Protein AF-A0A416DQN7-F1 (afdb_monomer_lite)

Structure (mmCIF, N/CA/C/O backbone):
data_AF-A0A416DQN7-F1
#
_entry.id   AF-A0A416DQN7-F1
#
loop_
_atom_site.group_PDB
_atom_site.id
_atom_site.type_symbol
_atom_site.label_atom_id
_atom_site.label_alt_id
_atom_site.label_comp_id
_atom_site.label_asym_id
_atom_site.label_entity_id
_atom_site.label_seq_id
_atom_site.pdbx_PDB_ins_code
_atom_site.Cartn_x
_atom_site.Cartn_y
_atom_site.Cartn_z
_atom_site.occupancy
_atom_site.B_iso_or_equiv
_atom_site.auth_seq_id
_atom_site.auth_comp_id
_atom_site.auth_asym_id
_atom_site.auth_atom_id
_atom_site.pdbx_PDB_model_num
ATOM 1 N N . MET A 1 1 ? -9.599 18.379 1.939 1.00 85.62 1 MET A N 1
ATOM 2 C CA . MET A 1 1 ? -10.489 17.326 2.489 1.00 85.62 1 MET A CA 1
ATOM 3 C C . MET A 1 1 ? -9.621 16.291 3.179 1.00 85.62 1 MET A C 1
ATOM 5 O O . MET A 1 1 ? -8.668 15.806 2.578 1.00 85.62 1 MET A O 1
ATOM 9 N N . THR A 1 2 ? -9.918 15.980 4.431 1.00 92.12 2 THR A N 1
ATOM 10 C CA . THR A 1 2 ? -9.207 14.989 5.249 1.00 92.12 2 THR A CA 1
ATOM 11 C C . THR A 1 2 ? -9.609 13.559 4.881 1.00 92.12 2 THR A C 1
ATOM 13 O O . THR A 1 2 ? -10.646 13.323 4.251 1.00 92.12 2 THR A O 1
ATOM 16 N N . ASN A 1 3 ? -8.815 12.567 5.295 1.00 91.56 3 ASN A N 1
ATOM 17 C CA . ASN A 1 3 ? -9.220 11.163 5.165 1.00 91.56 3 ASN A CA 1
ATOM 18 C C . ASN A 1 3 ? -10.517 10.880 5.943 1.00 91.56 3 ASN A C 1
ATOM 20 O O . ASN A 1 3 ? -11.369 10.132 5.465 1.00 91.56 3 ASN A O 1
ATOM 24 N N . ARG A 1 4 ? -10.712 11.514 7.106 1.00 93.81 4 ARG A N 1
ATOM 25 C CA . ARG A 1 4 ? -11.953 11.400 7.885 1.00 93.81 4 ARG A CA 1
ATOM 26 C C . ARG A 1 4 ? -13.186 11.759 7.062 1.00 93.81 4 ARG A C 1
ATOM 28 O O . ARG A 1 4 ? -14.142 10.992 7.051 1.00 93.81 4 ARG A O 1
ATOM 35 N N . GLU A 1 5 ? -13.156 12.898 6.380 1.00 92.81 5 GLU A N 1
ATOM 36 C CA . GLU A 1 5 ? -14.275 13.373 5.559 1.00 92.81 5 GLU A CA 1
ATOM 37 C C . GLU A 1 5 ? -14.527 12.441 4.372 1.00 92.81 5 GLU A C 1
ATOM 39 O O . GLU A 1 5 ? -15.656 12.010 4.152 1.00 92.81 5 GLU A O 1
ATOM 44 N N . LYS A 1 6 ? -13.468 12.056 3.651 1.00 89.88 6 LYS A N 1
ATOM 45 C CA . LYS A 1 6 ? -13.587 11.209 2.456 1.00 89.88 6 LYS A CA 1
ATOM 46 C C . LYS A 1 6 ? -14.128 9.812 2.749 1.00 89.88 6 LYS A C 1
ATOM 48 O O . LYS A 1 6 ? -14.856 9.247 1.935 1.00 89.88 6 LYS A O 1
ATOM 53 N N . PHE A 1 7 ? -13.706 9.216 3.859 1.00 91.62 7 PHE A N 1
ATOM 54 C CA . PHE A 1 7 ? -13.975 7.811 4.159 1.00 91.62 7 PHE A CA 1
ATOM 55 C C . PHE A 1 7 ? -15.057 7.599 5.221 1.00 91.62 7 PHE A C 1
ATOM 57 O O . PHE A 1 7 ? -15.304 6.450 5.590 1.00 91.62 7 PHE A O 1
ATOM 64 N N . LYS A 1 8 ? -15.715 8.671 5.684 1.00 93.94 8 LYS A N 1
ATOM 65 C CA . LYS A 1 8 ? -16.717 8.656 6.760 1.00 93.94 8 LYS A CA 1
ATOM 66 C C . LYS A 1 8 ? -17.711 7.499 6.638 1.00 93.94 8 LYS A C 1
ATOM 68 O O . LYS A 1 8 ? -17.771 6.661 7.533 1.00 93.94 8 LYS A O 1
ATOM 73 N N . GLU A 1 9 ? -18.423 7.415 5.516 1.00 94.69 9 GLU A N 1
ATOM 74 C CA . GLU A 1 9 ? -19.469 6.403 5.312 1.00 94.69 9 GLU A CA 1
ATOM 75 C C . GLU A 1 9 ? -18.912 4.973 5.328 1.00 94.69 9 GLU A C 1
ATOM 77 O O . GLU A 1 9 ? -19.493 4.088 5.945 1.00 94.69 9 GLU A O 1
ATOM 82 N N . LYS A 1 10 ? -17.730 4.741 4.740 1.00 92.81 10 LYS A N 1
ATOM 83 C CA . LYS A 1 10 ? -17.088 3.412 4.746 1.00 92.81 10 LYS A CA 1
ATOM 84 C C . LYS A 1 10 ? -16.637 2.991 6.144 1.00 92.81 10 LYS A C 1
ATOM 86 O O . LYS A 1 10 ? -16.694 1.814 6.477 1.00 92.81 10 LYS A O 1
ATOM 91 N N . ILE A 1 11 ? -16.165 3.939 6.954 1.00 94.69 11 ILE A N 1
ATOM 92 C CA . ILE A 1 11 ? -15.762 3.670 8.341 1.00 94.69 11 ILE A CA 1
ATOM 93 C C . ILE A 1 11 ? -16.988 3.310 9.184 1.00 94.69 11 ILE A C 1
ATOM 95 O O . ILE A 1 11 ? -16.925 2.358 9.959 1.00 94.69 11 ILE A O 1
ATOM 99 N N . ILE A 1 12 ? -18.094 4.042 9.011 1.00 94.69 12 ILE A N 1
ATOM 100 C CA . ILE A 1 12 ? -19.368 3.747 9.677 1.00 94.69 12 ILE A CA 1
ATOM 101 C C . ILE A 1 12 ? -19.871 2.361 9.261 1.00 94.69 12 ILE A C 1
ATOM 103 O O . ILE A 1 12 ? -20.196 1.554 10.125 1.00 94.69 12 ILE A O 1
ATOM 107 N N . ASP A 1 13 ? -19.861 2.053 7.964 1.00 94.44 13 ASP A N 1
ATOM 108 C CA . ASP A 1 13 ? -20.297 0.758 7.432 1.00 94.44 13 ASP A CA 1
ATOM 109 C C . ASP A 1 13 ? -19.505 -0.417 8.029 1.00 94.44 13 ASP A C 1
ATOM 111 O O . ASP A 1 13 ? -20.096 -1.390 8.498 1.00 94.44 13 ASP A O 1
ATOM 115 N N . VAL A 1 14 ? -18.173 -0.307 8.106 1.00 94.25 14 VAL A N 1
ATOM 116 C CA . VAL A 1 14 ? -17.326 -1.329 8.748 1.00 94.25 14 VAL A CA 1
ATOM 117 C C . VAL A 1 14 ? -17.674 -1.498 10.226 1.00 94.25 14 VAL A C 1
ATOM 119 O O . VAL A 1 14 ? -17.806 -2.635 10.689 1.00 94.25 14 VAL A O 1
ATOM 122 N N . ALA A 1 15 ? -17.845 -0.392 10.957 1.00 92.81 15 ALA A N 1
ATOM 123 C CA . ALA A 1 15 ? -18.182 -0.424 12.377 1.00 92.81 15 ALA A CA 1
ATOM 124 C C . ALA A 1 15 ? -19.546 -1.091 12.621 1.00 92.81 15 ALA A C 1
ATOM 126 O O . ALA A 1 15 ? -19.662 -1.920 13.520 1.00 92.81 15 ALA A O 1
ATOM 127 N N . LEU A 1 16 ? -20.551 -0.783 11.793 1.00 93.69 16 LEU A N 1
ATOM 128 C CA . LEU A 1 16 ? -21.894 -1.357 11.894 1.00 93.69 16 LEU A CA 1
ATOM 129 C C . LEU A 1 16 ? -21.939 -2.838 11.493 1.00 93.69 16 LEU A C 1
ATOM 131 O O . LEU A 1 16 ? -22.606 -3.622 12.161 1.00 93.69 16 LEU A O 1
ATOM 135 N N . LYS A 1 17 ? -21.231 -3.237 10.427 1.00 92.38 17 LYS A N 1
ATOM 136 C CA . LYS A 1 17 ? -21.264 -4.619 9.911 1.00 92.38 17 LYS A CA 1
ATOM 137 C C . LYS A 1 17 ? -20.447 -5.597 10.746 1.00 92.38 17 LYS A C 1
ATOM 139 O O . LYS A 1 17 ? -20.896 -6.705 11.009 1.00 92.38 17 LYS A O 1
ATOM 144 N N . SER A 1 18 ? -19.229 -5.209 11.122 1.00 88.12 18 SER A N 1
ATOM 145 C CA . SER A 1 18 ? -18.264 -6.125 11.750 1.00 88.12 18 SER A CA 1
ATOM 146 C C . SER A 1 18 ? -18.138 -5.957 13.267 1.00 88.12 18 SER A C 1
ATOM 148 O O . SER A 1 18 ? -17.560 -6.823 13.938 1.00 88.12 18 SER A O 1
ATOM 150 N N . GLY A 1 19 ? -18.648 -4.843 13.812 1.00 86.50 19 GLY A N 1
ATOM 151 C CA . GLY A 1 19 ? -18.428 -4.447 15.205 1.00 86.50 19 GLY A CA 1
ATOM 152 C C . GLY A 1 19 ? -16.946 -4.269 15.543 1.00 86.50 19 GLY A C 1
ATOM 153 O O . GLY A 1 19 ? -16.557 -4.425 16.697 1.00 86.50 19 GLY A O 1
ATOM 154 N N . ASP A 1 20 ? -16.104 -4.032 14.536 1.00 87.94 20 ASP A N 1
ATOM 155 C CA . ASP A 1 20 ? -14.652 -3.990 14.659 1.00 87.94 20 ASP A CA 1
ATOM 156 C C . ASP A 1 20 ? -14.088 -2.673 14.114 1.00 87.94 20 ASP A C 1
ATOM 158 O O . ASP A 1 20 ? -14.752 -1.901 13.416 1.00 87.94 20 ASP A O 1
ATOM 162 N N . SER A 1 21 ? -12.832 -2.403 14.453 1.00 91.75 21 SER A N 1
ATOM 163 C CA . SER A 1 21 ? -12.076 -1.308 13.875 1.00 91.75 21 SER A CA 1
ATOM 164 C C . SER A 1 21 ? -11.776 -1.558 12.402 1.00 91.75 21 SER A C 1
ATOM 166 O O . SER A 1 21 ? -11.637 -2.688 11.939 1.00 91.75 21 SER A O 1
ATOM 168 N N . PHE A 1 22 ? -11.583 -0.469 11.668 1.00 94.06 22 PHE A N 1
ATOM 169 C CA . PHE A 1 22 ? -11.137 -0.554 10.291 1.00 94.06 22 PHE A CA 1
ATOM 170 C C . PHE A 1 22 ? -9.611 -0.686 10.180 1.00 94.06 22 PHE A C 1
ATOM 172 O O . PHE A 1 22 ? -8.851 -0.203 11.029 1.00 94.06 22 PHE A O 1
ATOM 179 N N . GLY A 1 23 ? -9.158 -1.283 9.087 1.00 92.75 23 GLY A N 1
ATOM 180 C CA . GLY A 1 23 ? -7.791 -1.214 8.597 1.00 92.75 23 GLY A CA 1
ATOM 181 C C . GLY A 1 23 ? -7.744 -0.627 7.188 1.00 92.75 23 GLY A C 1
ATOM 182 O O . GLY A 1 23 ? -8.758 -0.523 6.493 1.00 92.75 23 GLY A O 1
ATOM 183 N N . LEU A 1 24 ? -6.554 -0.185 6.790 1.00 90.50 24 LEU A N 1
ATOM 184 C CA . LEU A 1 24 ? -6.298 0.400 5.478 1.00 90.50 24 LEU A CA 1
ATOM 185 C C . LEU A 1 24 ? -5.458 -0.578 4.663 1.00 90.50 24 LEU A C 1
ATOM 187 O O . LEU A 1 24 ? -4.358 -0.926 5.082 1.00 90.50 24 LEU A O 1
ATOM 191 N N . VAL A 1 25 ? -5.966 -1.012 3.514 1.00 85.25 25 VAL A N 1
ATOM 192 C CA . VAL A 1 25 ? -5.262 -1.932 2.617 1.00 85.25 25 VAL A CA 1
ATOM 193 C C . VAL A 1 25 ? -4.076 -1.218 1.973 1.00 85.25 25 VAL A C 1
ATOM 195 O O . VAL A 1 25 ? -4.237 -0.157 1.355 1.00 85.25 25 VAL A O 1
ATOM 198 N N . ASN A 1 26 ? -2.896 -1.828 2.090 1.00 76.19 26 ASN A N 1
ATOM 199 C CA . ASN A 1 26 ? -1.651 -1.315 1.532 1.00 76.19 26 ASN A CA 1
ATOM 200 C C . ASN A 1 26 ? -1.745 -1.065 0.023 1.00 76.19 26 ASN A C 1
ATOM 202 O O . ASN A 1 26 ? -2.263 -1.874 -0.750 1.00 76.19 26 ASN A O 1
ATOM 206 N N . GLY A 1 27 ? -1.236 0.094 -0.393 1.00 64.88 27 GLY A N 1
ATOM 207 C CA . GLY A 1 27 ? -1.210 0.521 -1.787 1.00 64.88 27 GLY A CA 1
ATOM 208 C C . GLY A 1 27 ? -2.537 1.086 -2.289 1.00 64.88 27 GLY A C 1
ATOM 209 O O . GLY A 1 27 ? -2.526 2.154 -2.880 1.00 64.88 27 GLY A O 1
ATOM 210 N N . ILE A 1 28 ? -3.672 0.421 -2.064 1.00 69.56 28 ILE A N 1
ATOM 211 C CA . ILE A 1 28 ? -4.941 0.771 -2.742 1.00 69.56 28 ILE A CA 1
ATOM 212 C C . 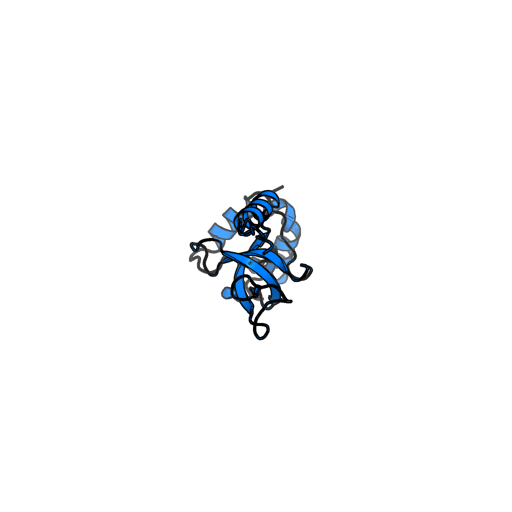ILE A 1 28 ? -5.709 1.894 -2.039 1.00 69.56 28 ILE A C 1
ATOM 214 O O . ILE A 1 28 ? -6.541 2.563 -2.649 1.00 69.56 28 ILE A O 1
ATOM 218 N N . GLY A 1 29 ? -5.515 2.066 -0.727 1.00 71.88 29 GLY A N 1
ATOM 219 C CA . GLY A 1 29 ? -6.343 2.999 0.041 1.00 71.88 29 GLY A CA 1
ATOM 220 C C . GLY A 1 29 ? -7.783 2.537 0.249 1.00 71.88 29 GLY A C 1
ATOM 221 O O . GLY A 1 29 ? -8.681 3.361 0.428 1.00 71.88 29 GLY A O 1
ATOM 222 N N . LYS A 1 30 ? -8.030 1.225 0.181 1.00 84.62 30 LYS A N 1
ATOM 223 C CA . LYS A 1 30 ? -9.331 0.632 0.511 1.00 84.62 30 LYS A CA 1
ATOM 224 C C . LYS A 1 30 ? -9.421 0.394 2.015 1.00 84.62 30 LYS A C 1
ATOM 226 O O . LYS A 1 30 ? -8.438 0.017 2.644 1.00 84.62 30 LYS A O 1
ATOM 231 N N . ILE A 1 31 ? -10.607 0.602 2.572 1.00 91.00 31 ILE A N 1
ATOM 232 C CA . ILE A 1 31 ? -10.908 0.308 3.973 1.00 91.00 31 ILE A CA 1
ATOM 233 C C . ILE A 1 31 ? -11.528 -1.088 4.061 1.00 91.00 31 ILE A C 1
ATOM 235 O O . ILE A 1 31 ? -12.402 -1.408 3.256 1.00 91.00 31 ILE A O 1
ATOM 239 N N . LYS A 1 32 ? -11.072 -1.894 5.023 1.00 91.88 32 LYS A N 1
ATOM 240 C CA . LYS A 1 32 ? -11.635 -3.206 5.382 1.00 91.88 32 LYS A CA 1
ATOM 241 C C . LYS A 1 32 ? -11.787 -3.326 6.898 1.00 91.88 32 LYS A C 1
ATOM 243 O O . LYS A 1 32 ? -11.165 -2.561 7.634 1.00 91.88 32 LYS A O 1
ATOM 248 N N . SER A 1 33 ? -12.595 -4.276 7.360 1.00 92.94 33 SER A N 1
ATOM 249 C CA . SER A 1 33 ? -12.610 -4.664 8.774 1.00 92.94 33 SER A CA 1
ATOM 250 C C . SER A 1 33 ? -11.279 -5.312 9.168 1.00 92.94 33 SER A C 1
ATOM 252 O O . SER A 1 33 ? -10.697 -6.043 8.366 1.00 92.94 33 SER A O 1
ATOM 254 N N . CYS A 1 34 ? -10.799 -5.073 10.392 1.00 92.31 34 CYS A N 1
ATOM 255 C CA . CYS A 1 34 ? -9.608 -5.751 10.909 1.00 92.31 34 CYS A CA 1
ATOM 256 C C . CYS A 1 34 ? -9.800 -7.276 11.015 1.00 92.31 34 CYS A C 1
ATOM 258 O O . CYS A 1 34 ? -8.834 -8.005 10.829 1.00 92.31 34 CYS A O 1
ATOM 260 N N . LYS A 1 35 ? -11.027 -7.767 11.219 1.00 90.00 35 LYS A N 1
ATOM 261 C CA . LYS A 1 35 ? -11.367 -9.203 11.165 1.00 90.00 35 LYS A CA 1
ATOM 262 C C . LYS A 1 35 ? -11.232 -9.837 9.777 1.00 90.00 35 LYS A C 1
ATOM 264 O O . LYS A 1 35 ? -11.092 -11.049 9.683 1.00 90.00 35 LYS A O 1
ATOM 269 N N . GLU A 1 36 ? -11.311 -9.044 8.711 1.00 89.00 36 GLU A N 1
ATOM 270 C CA . GLU A 1 36 ? -11.336 -9.518 7.316 1.00 89.00 36 GLU A CA 1
ATOM 271 C C . GLU A 1 36 ? -10.008 -9.282 6.581 1.00 89.00 36 GLU A C 1
ATOM 273 O O . GLU A 1 36 ? -9.933 -9.412 5.354 1.00 89.00 36 GLU A O 1
ATOM 278 N N . MET A 1 37 ? -8.969 -8.856 7.300 1.00 87.31 37 MET A N 1
ATOM 279 C CA . MET A 1 37 ? -7.669 -8.572 6.709 1.00 87.31 37 MET A CA 1
ATOM 280 C C . MET A 1 37 ? -6.527 -9.033 7.602 1.00 87.31 37 MET A C 1
ATOM 282 O O . MET A 1 37 ? -6.548 -8.839 8.816 1.00 87.31 37 MET A O 1
ATOM 286 N N . ASP A 1 38 ? -5.473 -9.537 6.973 1.00 88.06 38 ASP A N 1
ATOM 287 C CA . ASP A 1 38 ? -4.235 -9.813 7.681 1.00 88.06 38 ASP A CA 1
ATOM 288 C C . ASP A 1 38 ? -3.525 -8.512 8.051 1.00 88.06 38 ASP A C 1
ATOM 290 O O . ASP A 1 38 ? -3.432 -7.569 7.255 1.00 88.06 38 ASP A O 1
ATOM 294 N N . CYS A 1 39 ? -2.931 -8.478 9.248 1.00 88.81 39 CYS A N 1
ATOM 295 C CA . CYS A 1 39 ? -2.129 -7.335 9.685 1.00 88.81 39 CYS A CA 1
ATOM 296 C C . CYS A 1 39 ? -1.030 -7.004 8.673 1.00 88.81 39 CYS A C 1
ATOM 298 O O . CYS A 1 39 ? -0.816 -5.832 8.396 1.00 88.81 39 CYS A O 1
ATOM 300 N N . SER A 1 40 ? -0.404 -8.001 8.040 1.00 84.44 40 SER A N 1
ATOM 301 C CA . SER A 1 40 ? 0.658 -7.770 7.048 1.00 84.44 40 SER A CA 1
ATOM 302 C C . SER A 1 40 ? 0.200 -6.963 5.816 1.00 84.44 40 SER A C 1
ATOM 304 O O . SER A 1 40 ? 1.002 -6.243 5.207 1.00 84.44 40 SER A O 1
ATOM 306 N N . GLU A 1 41 ? -1.096 -7.010 5.491 1.00 83.88 41 GLU A N 1
ATOM 307 C CA . GLU A 1 41 ? -1.726 -6.268 4.394 1.00 83.88 41 GLU A CA 1
ATOM 308 C C . GLU A 1 41 ? -2.206 -4.868 4.811 1.00 83.88 41 GLU A C 1
ATOM 310 O O . GLU A 1 41 ? -2.607 -4.060 3.968 1.00 83.88 41 GLU A O 1
ATOM 315 N N . CYS A 1 42 ? -2.137 -4.545 6.104 1.00 88.88 42 CYS A N 1
ATOM 316 C CA . CYS A 1 42 ? -2.581 -3.275 6.660 1.00 88.88 42 CYS A CA 1
ATOM 317 C C . CYS A 1 42 ? -1.482 -2.201 6.611 1.00 88.88 42 CYS A C 1
ATOM 319 O O . CYS A 1 42 ? -0.304 -2.452 6.872 1.00 88.88 42 CYS A O 1
ATOM 321 N N . SER A 1 43 ? -1.858 -0.950 6.344 1.00 86.19 43 SER A N 1
ATOM 322 C CA . SER A 1 43 ? -0.945 0.206 6.414 1.00 86.19 43 SER A CA 1
ATOM 323 C C . SER A 1 43 ? -0.615 0.641 7.838 1.00 86.19 43 SER A C 1
ATOM 325 O O . SER A 1 43 ? 0.327 1.411 8.055 1.00 86.19 43 SER A O 1
ATOM 327 N N . PHE A 1 44 ? -1.371 0.137 8.813 1.00 88.19 44 PHE A N 1
ATOM 328 C CA . PHE A 1 44 ? -1.109 0.307 10.241 1.00 88.19 44 PHE A CA 1
ATOM 329 C C . PHE A 1 44 ? -0.293 -0.850 10.834 1.00 88.19 44 PHE A C 1
ATOM 331 O O . PHE A 1 44 ? -0.079 -0.885 12.043 1.00 88.19 44 PHE A O 1
ATOM 338 N N . ASP A 1 45 ? 0.177 -1.775 10.000 1.00 82.88 45 ASP A N 1
ATOM 339 C CA . ASP A 1 45 ? 1.025 -2.880 10.428 1.00 82.88 45 ASP A CA 1
ATOM 340 C C . ASP A 1 45 ? 2.343 -2.418 11.062 1.00 82.88 45 ASP A C 1
ATOM 342 O O . ASP A 1 45 ? 2.913 -1.388 10.682 1.00 82.88 45 ASP A O 1
ATOM 346 N N . GLY A 1 46 ? 2.852 -3.218 12.000 1.00 74.94 46 GLY A N 1
ATOM 347 C CA . GLY A 1 46 ? 4.093 -2.952 12.729 1.00 74.94 46 GLY A CA 1
ATOM 348 C C . GLY A 1 46 ? 3.982 -1.881 13.820 1.00 74.94 46 GLY A C 1
ATOM 349 O O . GLY A 1 46 ? 4.988 -1.539 14.441 1.00 74.94 46 GLY A O 1
ATOM 350 N N . PHE A 1 47 ? 2.783 -1.353 14.089 1.00 76.69 47 PHE A N 1
ATOM 351 C CA . PHE A 1 47 ? 2.544 -0.461 15.222 1.00 76.69 47 PHE A CA 1
ATOM 352 C C . PHE A 1 47 ? 1.942 -1.196 16.408 1.00 76.69 47 PHE A C 1
ATOM 354 O O . PHE A 1 47 ? 0.970 -1.928 16.269 1.00 76.69 47 PHE A O 1
ATOM 361 N N . ARG A 1 48 ? 2.465 -0.908 17.605 1.00 79.81 48 ARG A N 1
ATOM 362 C CA . ARG A 1 48 ? 1.879 -1.398 18.862 1.00 79.81 48 ARG A CA 1
ATOM 363 C C . ARG A 1 48 ? 0.476 -0.842 19.128 1.00 79.81 48 ARG A C 1
ATOM 365 O O . ARG A 1 48 ? -0.308 -1.495 19.798 1.00 79.81 48 ARG A O 1
ATOM 372 N N . ASP A 1 49 ? 0.164 0.346 18.608 1.00 88.88 49 ASP A N 1
ATOM 373 C CA . ASP A 1 49 ? -1.122 1.017 18.814 1.00 88.88 49 ASP A CA 1
ATOM 374 C C . ASP A 1 49 ? -1.742 1.441 17.474 1.00 88.88 49 ASP A C 1
ATOM 376 O O . ASP A 1 49 ? -1.499 2.538 16.958 1.00 88.88 49 ASP A O 1
ATOM 380 N N . CYS A 1 50 ? -2.569 0.560 16.907 1.00 91.75 50 CYS A N 1
ATOM 381 C CA . CYS A 1 50 ? -3.315 0.833 15.678 1.00 91.75 50 CYS A CA 1
ATOM 382 C C . CYS A 1 50 ? -4.315 1.989 15.842 1.00 91.75 50 CYS A C 1
ATOM 384 O O . CYS A 1 50 ? -4.584 2.713 14.883 1.00 91.75 50 CYS A O 1
ATOM 386 N N . SER A 1 51 ? -4.850 2.210 17.044 1.00 91.31 51 SER A N 1
ATOM 387 C CA . SER A 1 51 ? -5.849 3.250 17.301 1.00 91.31 51 SER A CA 1
ATOM 388 C C . SER A 1 51 ? -5.251 4.650 17.194 1.00 91.31 51 SER A C 1
ATOM 390 O O . SER A 1 51 ? -5.832 5.518 16.536 1.00 91.31 51 SER A O 1
ATOM 392 N N . LYS A 1 52 ? -4.052 4.869 17.745 1.00 92.69 52 LYS A N 1
ATOM 393 C CA . LYS A 1 52 ? -3.313 6.130 17.568 1.00 92.69 52 LYS A CA 1
ATOM 394 C C . LYS A 1 52 ? -2.986 6.402 16.099 1.00 92.69 52 LYS A C 1
ATOM 396 O O . LYS A 1 52 ? -3.093 7.542 15.649 1.00 92.69 52 LYS A O 1
ATOM 401 N N . GLN A 1 53 ? -2.633 5.368 15.339 1.00 91.31 53 GLN A N 1
ATOM 402 C CA . GLN A 1 53 ? -2.255 5.518 13.932 1.00 91.31 53 GLN A CA 1
ATOM 403 C C . GLN A 1 53 ? -3.452 5.776 13.024 1.00 91.31 53 GLN A C 1
ATOM 405 O O . GLN A 1 53 ? -3.356 6.623 12.136 1.00 91.31 53 GLN A O 1
ATOM 410 N N . ARG A 1 54 ? -4.598 5.148 13.304 1.00 92.88 54 ARG A N 1
ATOM 411 C CA . ARG A 1 54 ? -5.871 5.487 12.662 1.00 92.88 54 ARG A CA 1
ATOM 412 C C . ARG A 1 54 ? -6.238 6.948 12.877 1.00 92.88 54 ARG A C 1
ATOM 414 O O . ARG A 1 54 ? -6.526 7.625 11.900 1.00 92.88 54 ARG A O 1
ATOM 421 N N . LYS A 1 55 ? -6.169 7.455 14.117 1.00 93.62 55 LYS A N 1
ATOM 422 C CA . LYS A 1 55 ? -6.450 8.874 14.417 1.00 93.62 55 LYS A CA 1
ATOM 423 C C . LYS A 1 55 ? -5.552 9.803 13.601 1.00 93.62 55 LYS A C 1
ATOM 425 O O . LYS A 1 55 ? -6.053 10.620 12.840 1.00 93.62 55 LYS A O 1
ATOM 430 N N . LYS A 1 56 ? -4.233 9.583 13.650 1.00 92.06 56 LYS A N 1
ATOM 431 C CA . LYS A 1 56 ? -3.279 10.363 12.846 1.00 92.06 56 LYS A CA 1
ATOM 432 C C . LYS A 1 56 ? -3.576 10.306 11.349 1.00 92.06 56 LYS A C 1
ATOM 434 O O . LYS A 1 56 ? -3.401 11.302 10.666 1.00 92.06 56 LYS A O 1
ATOM 439 N N . TRP A 1 57 ? -3.971 9.148 10.824 1.00 91.56 57 TRP A N 1
ATOM 440 C CA . TRP A 1 57 ? -4.311 9.006 9.410 1.00 91.56 57 TRP A CA 1
ATOM 441 C C . TRP A 1 57 ? -5.614 9.726 9.051 1.00 91.56 57 TRP A C 1
ATOM 443 O O . TRP A 1 57 ? -5.659 10.391 8.021 1.00 91.56 57 TRP A O 1
ATOM 453 N N . LEU A 1 58 ? -6.640 9.649 9.902 1.00 93.50 58 LEU A N 1
ATOM 454 C CA . LEU A 1 58 ? -7.924 10.329 9.704 1.00 93.50 58 LEU A CA 1
ATOM 455 C C . LEU A 1 58 ? -7.761 11.845 9.594 1.00 93.50 58 LEU A C 1
ATOM 457 O O . LEU A 1 58 ? -8.429 12.461 8.766 1.00 93.50 58 LEU A O 1
ATOM 461 N N . ASP A 1 59 ? -6.858 12.413 10.390 1.00 93.94 59 ASP A N 1
ATOM 462 C CA . ASP A 1 59 ? -6.637 13.857 10.462 1.00 93.94 59 ASP A CA 1
ATOM 463 C C . ASP A 1 59 ? -5.666 14.370 9.375 1.00 93.94 59 ASP A C 1
ATOM 465 O O . ASP A 1 59 ? -5.502 15.576 9.207 1.00 93.94 59 ASP A O 1
ATOM 469 N N . LYS A 1 60 ? -5.036 13.476 8.596 1.00 89.31 60 LYS A N 1
ATOM 470 C CA . LYS A 1 60 ? -4.226 13.871 7.434 1.00 89.31 60 LYS A CA 1
ATOM 471 C C . LYS A 1 60 ? -5.100 14.336 6.273 1.00 89.31 60 LYS A C 1
ATOM 473 O O . LYS A 1 60 ? -6.182 13.791 6.031 1.00 89.31 60 LYS A O 1
ATOM 478 N N . GLU A 1 61 ? -4.564 15.280 5.500 1.00 86.75 61 GLU A N 1
ATOM 479 C CA . GLU A 1 61 ? -5.085 15.599 4.174 1.00 86.75 61 GLU A CA 1
ATOM 480 C C . GLU A 1 61 ? -5.183 14.331 3.324 1.00 86.75 61 GLU A C 1
ATOM 482 O O . GLU A 1 61 ? -4.308 13.460 3.344 1.00 86.75 61 GLU A O 1
ATOM 487 N N . CYS A 1 62 ? -6.289 14.207 2.599 1.00 78.62 62 CYS A N 1
ATOM 488 C CA . CYS A 1 62 ? -6.488 13.082 1.715 1.00 78.62 62 CYS A CA 1
ATOM 489 C C . CYS A 1 62 ? -5.558 13.206 0.507 1.00 78.62 62 CYS A C 1
ATOM 491 O O . CYS A 1 62 ? -5.821 13.969 -0.422 1.00 78.62 62 CYS A O 1
ATOM 493 N N . GLU A 1 63 ? -4.542 12.354 0.458 1.00 70.50 63 GLU A N 1
ATOM 494 C CA . GLU A 1 63 ? -3.782 12.123 -0.765 1.00 70.50 63 GLU A CA 1
ATOM 495 C C . GLU A 1 63 ? -4.660 11.412 -1.816 1.00 70.50 63 GLU A C 1
ATOM 497 O O . GLU A 1 63 ? -5.629 10.703 -1.501 1.00 70.50 63 GLU A O 1
ATOM 502 N N . LYS A 1 64 ? -4.349 11.602 -3.103 1.00 67.56 64 LYS A N 1
ATOM 503 C CA . LYS A 1 64 ? -4.960 10.799 -4.169 1.00 67.56 64 LYS A CA 1
ATOM 504 C C . LYS A 1 64 ? -4.481 9.355 -4.009 1.00 67.56 64 LYS A C 1
ATOM 506 O O . LYS A 1 64 ? -3.352 9.034 -4.358 1.00 67.56 64 LYS A O 1
ATOM 511 N N . TYR A 1 65 ? -5.342 8.491 -3.477 1.00 70.19 65 TYR A N 1
ATOM 512 C CA . TYR A 1 65 ? -5.088 7.052 -3.462 1.00 70.19 65 TYR A CA 1
ATOM 513 C C . TYR A 1 65 ? -5.000 6.538 -4.895 1.00 70.19 65 TYR A C 1
ATOM 515 O O . TYR A 1 65 ? -5.909 6.759 -5.696 1.00 70.19 65 TYR A O 1
ATOM 523 N N . ILE A 1 66 ? -3.888 5.881 -5.200 1.00 76.44 66 ILE A N 1
ATOM 524 C CA . ILE A 1 66 ? -3.626 5.278 -6.502 1.00 76.44 66 ILE A CA 1
ATOM 525 C C . ILE A 1 66 ? -4.290 3.905 -6.501 1.00 76.44 66 ILE A C 1
ATOM 527 O O . ILE A 1 66 ? -3.988 3.065 -5.650 1.00 76.44 66 ILE A O 1
ATOM 531 N N . ASN A 1 67 ? -5.197 3.664 -7.448 1.00 82.19 67 ASN A N 1
ATOM 532 C CA . ASN A 1 67 ? -5.723 2.322 -7.643 1.00 82.19 67 ASN A CA 1
ATOM 533 C C . ASN A 1 67 ? -4.696 1.484 -8.412 1.00 82.19 67 ASN A C 1
ATOM 535 O O . ASN A 1 67 ? -4.731 1.426 -9.636 1.00 82.19 67 ASN A O 1
ATOM 539 N N . TRP A 1 68 ? -3.778 0.833 -7.694 1.00 86.25 68 TRP A N 1
ATOM 540 C CA . TRP A 1 68 ? -2.744 -0.004 -8.316 1.00 86.25 68 TRP A CA 1
ATOM 541 C C . TRP A 1 68 ? -3.302 -1.169 -9.135 1.00 86.25 68 TRP A C 1
ATOM 543 O O . TRP A 1 68 ? -2.597 -1.687 -9.992 1.00 86.25 68 TRP A O 1
ATOM 553 N N . GLN A 1 69 ? -4.550 -1.576 -8.886 1.00 85.44 69 GLN A N 1
ATOM 554 C CA . GLN A 1 69 ? -5.206 -2.638 -9.646 1.00 85.44 69 GLN A CA 1
ATOM 555 C C . GLN A 1 69 ? -5.454 -2.246 -11.112 1.00 85.44 69 GLN A C 1
ATOM 557 O O . GLN A 1 69 ? -5.422 -3.118 -11.972 1.00 85.44 69 GLN A O 1
ATOM 562 N N . ASP A 1 70 ? -5.616 -0.947 -11.387 1.00 86.94 70 ASP A N 1
ATOM 563 C CA . ASP A 1 70 ? -5.868 -0.408 -12.732 1.00 86.94 70 ASP A CA 1
ATOM 564 C C . ASP A 1 70 ? -4.632 0.320 -13.296 1.00 86.94 70 ASP A C 1
ATOM 566 O O . ASP A 1 70 ? -4.717 1.037 -14.293 1.00 86.94 70 ASP A O 1
ATOM 570 N N . MET A 1 71 ? -3.481 0.203 -12.628 1.00 89.44 71 MET A N 1
ATOM 571 C CA . MET A 1 71 ? -2.261 0.895 -13.034 1.00 89.44 71 MET A CA 1
ATOM 572 C C . MET A 1 71 ? -1.659 0.235 -14.278 1.00 89.44 71 MET A C 1
ATOM 574 O O . MET A 1 71 ? -1.534 -0.987 -14.347 1.00 89.44 71 MET A O 1
ATOM 578 N N . THR A 1 72 ? -1.228 1.044 -15.245 1.00 93.88 72 THR A N 1
ATOM 57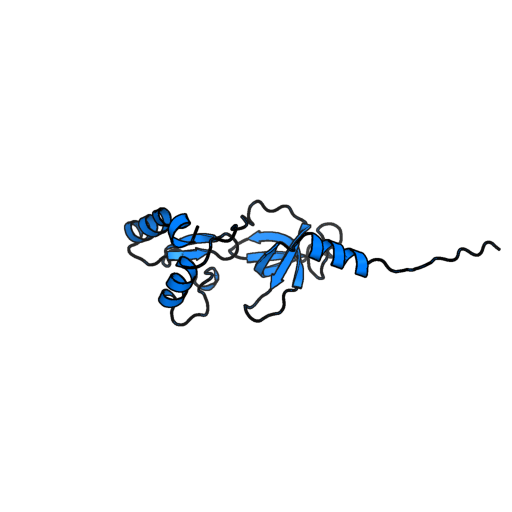9 C CA . THR A 1 72 ? -0.575 0.545 -16.461 1.00 93.88 72 THR A CA 1
ATOM 580 C C . THR A 1 72 ? 0.773 -0.101 -16.131 1.00 93.88 72 THR A C 1
ATOM 582 O O . THR A 1 72 ? 1.576 0.478 -15.391 1.00 93.88 72 THR A O 1
ATOM 585 N N . ILE A 1 73 ? 1.043 -1.277 -16.706 1.00 95.19 73 ILE A N 1
ATOM 586 C CA . ILE A 1 73 ? 2.364 -1.928 -16.662 1.00 95.19 73 ILE A CA 1
ATOM 587 C C . ILE A 1 73 ? 3.431 -0.954 -17.180 1.00 95.19 73 ILE A C 1
ATOM 589 O O . ILE A 1 73 ? 3.163 -0.123 -18.043 1.00 95.19 73 ILE A O 1
ATOM 593 N N . ASP A 1 74 ? 4.628 -1.034 -16.610 1.00 95.56 74 ASP A N 1
ATOM 594 C CA . ASP A 1 74 ? 5.772 -0.164 -16.887 1.00 95.56 74 ASP A CA 1
ATOM 595 C C . ASP A 1 74 ? 5.570 1.307 -16.515 1.00 95.56 74 ASP A C 1
ATOM 597 O O . ASP A 1 74 ? 6.352 2.173 -16.904 1.00 95.56 74 ASP A O 1
ATOM 601 N N . SER A 1 75 ? 4.567 1.612 -15.690 1.00 93.88 75 SER A N 1
ATOM 602 C CA . SER A 1 75 ? 4.462 2.944 -15.099 1.00 93.88 75 SER A CA 1
ATOM 603 C C . SER A 1 75 ? 5.654 3.213 -14.169 1.00 93.88 75 SER A C 1
ATOM 605 O O . SER A 1 75 ? 5.928 2.386 -13.291 1.00 93.88 75 SER A O 1
ATOM 607 N N . PRO A 1 76 ? 6.343 4.361 -14.299 1.00 93.38 76 PRO A N 1
ATOM 608 C CA . PRO A 1 76 ? 7.415 4.746 -13.391 1.00 93.38 76 PRO A CA 1
ATOM 609 C C . PRO A 1 76 ? 6.901 4.935 -11.960 1.00 93.38 76 PRO A C 1
ATOM 611 O O . PRO A 1 76 ? 5.945 5.677 -11.713 1.00 93.38 76 PRO A O 1
ATOM 614 N N . ILE A 1 77 ? 7.549 4.280 -11.001 1.00 93.25 77 ILE A N 1
ATOM 615 C CA . ILE A 1 77 ? 7.164 4.307 -9.589 1.00 93.25 77 ILE A CA 1
ATOM 616 C C . ILE A 1 77 ? 8.386 4.380 -8.678 1.00 93.25 77 ILE A C 1
ATOM 618 O O . ILE A 1 77 ? 9.507 4.021 -9.040 1.00 93.25 77 ILE A O 1
ATOM 622 N N . LEU A 1 78 ? 8.145 4.822 -7.449 1.00 92.50 78 LEU A N 1
ATOM 623 C CA . LEU A 1 78 ? 9.081 4.701 -6.343 1.00 92.50 78 LEU A CA 1
ATOM 624 C C . LEU A 1 78 ? 8.575 3.623 -5.392 1.00 92.50 78 LEU A C 1
ATOM 626 O O . LEU A 1 78 ? 7.416 3.671 -4.984 1.00 92.50 78 LEU A O 1
ATOM 630 N N . VAL A 1 79 ? 9.437 2.677 -5.018 1.00 92.25 79 VAL A N 1
ATOM 631 C CA . VAL A 1 79 ? 9.091 1.524 -4.174 1.00 92.25 79 VAL A CA 1
ATOM 632 C C . VAL A 1 79 ? 10.049 1.341 -3.004 1.00 92.25 79 VAL A C 1
ATOM 634 O O . VAL A 1 79 ? 11.225 1.697 -3.085 1.00 92.25 79 VAL A O 1
ATOM 637 N N . LYS A 1 80 ? 9.558 0.749 -1.910 1.00 91.69 80 LYS A N 1
ATOM 638 C CA . LYS A 1 80 ? 10.395 0.294 -0.789 1.00 91.69 80 LYS A CA 1
ATOM 639 C C . LYS A 1 80 ? 9.755 -0.828 0.028 1.00 91.69 80 LYS A C 1
ATOM 641 O O . LYS A 1 80 ? 8.531 -0.989 0.048 1.00 91.69 80 LYS A O 1
ATOM 646 N N . LYS A 1 81 ? 10.592 -1.645 0.679 1.00 88.94 81 LYS A N 1
ATOM 647 C CA . LYS A 1 81 ? 10.144 -2.819 1.450 1.00 88.94 81 LYS A CA 1
ATOM 648 C C . LYS A 1 81 ? 9.691 -2.414 2.849 1.00 88.94 81 LYS A C 1
ATOM 650 O O . LYS A 1 81 ? 8.621 -2.829 3.290 1.00 88.94 81 LYS A O 1
ATOM 655 N N . LYS A 1 82 ? 10.481 -1.584 3.530 1.00 85.50 82 LYS A N 1
ATOM 656 C CA . LYS A 1 82 ? 10.186 -1.070 4.872 1.00 85.50 82 LYS A CA 1
ATOM 657 C C . LYS A 1 82 ? 9.913 0.428 4.837 1.00 85.50 82 LYS A C 1
ATOM 659 O O . LYS A 1 82 ? 10.153 1.110 3.847 1.00 85.50 82 LYS A O 1
ATOM 664 N N . ARG A 1 83 ? 9.363 0.940 5.935 1.00 79.62 83 ARG A N 1
ATOM 665 C CA . ARG A 1 83 ? 8.997 2.353 6.070 1.00 79.62 83 ARG A CA 1
ATOM 666 C C . ARG A 1 83 ? 10.216 3.272 6.052 1.00 79.62 83 ARG A C 1
ATOM 668 O O . ARG A 1 83 ? 10.127 4.339 5.455 1.00 79.62 83 ARG A O 1
ATOM 675 N N . ASP A 1 84 ? 11.311 2.838 6.657 1.00 83.75 84 ASP A N 1
ATOM 676 C CA . ASP A 1 84 ? 12.515 3.656 6.846 1.00 83.75 84 ASP A CA 1
ATOM 677 C C . ASP A 1 84 ? 13.563 3.429 5.746 1.00 83.75 84 ASP A C 1
ATOM 679 O O . ASP A 1 84 ? 14.597 4.084 5.733 1.00 83.75 84 ASP A O 1
ATOM 683 N N . ASP A 1 85 ? 13.275 2.536 4.793 1.00 90.12 85 ASP A N 1
ATOM 684 C CA . ASP A 1 85 ? 14.108 2.344 3.609 1.00 90.12 85 ASP A CA 1
ATOM 685 C C . ASP A 1 85 ? 14.051 3.585 2.699 1.00 90.12 85 ASP A C 1
ATOM 687 O O . ASP A 1 85 ? 13.022 4.273 2.586 1.00 90.12 85 ASP A O 1
ATOM 691 N N . GLU A 1 86 ? 15.141 3.809 1.969 1.00 92.06 86 GLU A N 1
ATOM 692 C CA . GLU A 1 86 ? 15.179 4.758 0.862 1.00 92.06 86 GLU A CA 1
ATOM 693 C C . GLU A 1 86 ? 14.254 4.320 -0.282 1.00 92.06 86 GLU A C 1
ATOM 695 O O . GLU A 1 86 ? 14.040 3.129 -0.540 1.00 92.06 86 GLU A O 1
ATOM 700 N N . TRP A 1 87 ? 13.694 5.305 -0.984 1.00 91.75 87 TRP A N 1
ATOM 701 C CA . TRP A 1 87 ? 12.859 5.057 -2.153 1.00 91.75 87 TRP A CA 1
ATOM 702 C C . TRP A 1 87 ? 13.714 4.604 -3.334 1.00 91.75 87 TRP A C 1
ATOM 704 O O . TRP A 1 87 ? 14.638 5.301 -3.745 1.00 91.75 87 TRP A O 1
ATOM 714 N N . LYS A 1 88 ? 13.365 3.458 -3.918 1.00 92.00 88 LYS A N 1
ATOM 715 C CA . LYS A 1 88 ? 14.011 2.937 -5.123 1.00 92.00 88 LYS A CA 1
ATOM 716 C C . LYS A 1 88 ? 13.163 3.238 -6.346 1.00 92.00 88 LYS A C 1
ATOM 718 O O . LYS A 1 88 ? 11.949 3.049 -6.314 1.00 92.00 88 LYS A O 1
ATOM 723 N N . LYS A 1 89 ? 13.812 3.676 -7.420 1.00 92.06 89 LYS A N 1
ATOM 724 C CA . LYS A 1 89 ? 13.189 3.863 -8.735 1.00 92.06 89 LYS A CA 1
ATOM 725 C C . LYS A 1 89 ? 12.962 2.500 -9.370 1.00 92.06 89 LYS A C 1
ATOM 727 O O . LYS A 1 89 ? 13.872 1.674 -9.379 1.00 92.06 89 LYS A O 1
ATOM 732 N N . ALA A 1 90 ? 11.754 2.271 -9.862 1.00 94.25 90 ALA A N 1
ATOM 733 C CA . ALA A 1 90 ? 11.385 1.034 -10.527 1.00 94.25 90 ALA A CA 1
ATOM 734 C C . ALA A 1 90 ? 10.215 1.268 -11.492 1.00 94.25 90 ALA A C 1
ATOM 736 O O . ALA A 1 90 ? 9.666 2.369 -11.577 1.00 94.25 90 ALA A O 1
ATOM 737 N N . TYR A 1 91 ? 9.819 0.206 -12.184 1.00 95.31 91 TYR A N 1
ATOM 738 C CA . TYR A 1 91 ? 8.675 0.196 -13.085 1.00 95.31 91 TYR A CA 1
ATOM 739 C C . TYR A 1 91 ? 7.633 -0.807 -12.594 1.00 95.31 91 TYR A C 1
ATOM 741 O O . TYR A 1 91 ? 7.974 -1.910 -12.158 1.00 95.31 91 TYR A O 1
ATOM 749 N N . PHE A 1 92 ? 6.366 -0.396 -12.612 1.00 96.00 92 PHE A N 1
ATOM 750 C CA . PHE A 1 92 ? 5.245 -1.195 -12.130 1.00 96.00 92 PHE A CA 1
ATOM 751 C C . PHE A 1 92 ? 5.061 -2.462 -12.975 1.00 96.00 92 PHE A C 1
ATOM 753 O O . PHE A 1 92 ? 4.948 -2.382 -14.193 1.00 96.00 92 PHE A O 1
ATOM 760 N N . ALA A 1 93 ? 4.982 -3.620 -12.321 1.00 96.56 93 ALA A N 1
ATOM 761 C CA . ALA A 1 93 ? 4.733 -4.901 -12.976 1.00 96.56 93 ALA A CA 1
ATOM 762 C C . ALA A 1 93 ? 3.281 -5.355 -12.787 1.00 96.56 93 ALA A C 1
ATOM 764 O O . ALA A 1 93 ? 2.588 -5.653 -13.754 1.00 96.56 93 ALA A O 1
ATOM 765 N N . LYS A 1 94 ? 2.818 -5.416 -11.532 1.00 94.62 94 LYS A N 1
ATOM 766 C CA . LYS A 1 94 ? 1.445 -5.801 -11.174 1.00 94.62 94 LYS A CA 1
ATOM 767 C C . LYS A 1 94 ? 1.113 -5.446 -9.728 1.00 94.62 94 LYS A C 1
ATOM 769 O O . LYS A 1 94 ? 1.999 -5.163 -8.920 1.00 94.62 94 LYS A O 1
ATOM 774 N N . TYR A 1 95 ? -0.166 -5.533 -9.383 1.00 91.38 95 TYR A N 1
ATOM 775 C CA . TYR A 1 95 ? -0.648 -5.464 -8.009 1.00 91.38 95 TYR A CA 1
ATOM 776 C C . TYR A 1 95 ? -1.318 -6.782 -7.624 1.00 91.38 95 TYR A C 1
ATOM 778 O O . TYR A 1 95 ? -2.255 -7.214 -8.289 1.00 91.38 95 TYR A O 1
ATOM 786 N N . GLU A 1 96 ? -0.841 -7.422 -6.557 1.00 88.62 96 GLU A N 1
ATOM 787 C CA . GLU A 1 96 ? -1.347 -8.728 -6.130 1.00 88.62 96 GLU A CA 1
ATOM 788 C C . GLU A 1 96 ? -1.185 -8.902 -4.615 1.00 88.62 96 GLU A C 1
ATOM 790 O O . GLU A 1 96 ? -0.146 -8.537 -4.063 1.00 88.62 96 GLU A O 1
ATOM 795 N N . HIS A 1 97 ? -2.199 -9.454 -3.937 1.00 83.31 97 HIS A N 1
ATOM 796 C CA . HIS A 1 97 ? -2.167 -9.772 -2.496 1.00 83.31 97 HIS A CA 1
ATOM 797 C C . HIS A 1 97 ? -1.615 -8.636 -1.609 1.00 83.31 97 HIS A C 1
ATOM 799 O O . HIS A 1 97 ? -0.652 -8.814 -0.860 1.00 83.31 97 HIS A O 1
ATOM 805 N N . GLY A 1 98 ? -2.142 -7.414 -1.754 1.00 78.38 98 GLY A N 1
ATOM 806 C CA . GLY A 1 98 ? -1.705 -6.294 -0.912 1.00 78.38 98 GLY A CA 1
ATOM 807 C C . GLY A 1 98 ? -0.357 -5.672 -1.303 1.00 78.38 98 GLY A C 1
ATOM 808 O O . GLY A 1 98 ? 0.053 -4.690 -0.680 1.00 78.38 98 GLY A O 1
ATOM 809 N N . LYS A 1 99 ? 0.347 -6.224 -2.303 1.00 87.00 99 LYS A N 1
ATOM 810 C CA . LYS A 1 99 ? 1.723 -5.855 -2.664 1.00 87.00 99 LYS A CA 1
ATOM 811 C C . LYS A 1 99 ? 1.806 -5.270 -4.067 1.00 87.00 99 LYS A C 1
ATOM 813 O O . LYS A 1 99 ? 1.162 -5.735 -5.007 1.00 87.00 99 LYS A O 1
ATOM 818 N N . ILE A 1 100 ? 2.664 -4.265 -4.201 1.00 92.19 100 ILE A N 1
ATOM 819 C CA . ILE A 1 100 ? 3.035 -3.679 -5.486 1.00 92.19 100 ILE A CA 1
ATOM 820 C C . ILE A 1 100 ? 4.265 -4.427 -5.980 1.00 92.19 100 ILE A C 1
ATOM 822 O O . ILE A 1 100 ? 5.297 -4.414 -5.312 1.00 92.19 100 ILE A O 1
ATOM 826 N N . TYR A 1 101 ? 4.168 -5.074 -7.131 1.00 95.00 101 TYR A N 1
ATOM 827 C CA . TYR A 1 101 ? 5.308 -5.710 -7.770 1.00 95.00 101 TYR A CA 1
ATOM 828 C C . TYR A 1 101 ? 5.958 -4.739 -8.741 1.00 95.00 101 TYR A C 1
ATOM 830 O O . TYR A 1 101 ? 5.273 -4.080 -9.525 1.00 95.00 101 TYR A O 1
ATOM 838 N N . ALA A 1 102 ? 7.282 -4.674 -8.689 1.00 96.69 102 ALA A N 1
ATOM 839 C CA . ALA A 1 102 ? 8.083 -3.931 -9.645 1.00 96.69 102 ALA A CA 1
ATOM 840 C C . ALA A 1 102 ? 9.112 -4.858 -10.290 1.00 96.69 102 ALA A C 1
ATOM 842 O O . ALA A 1 102 ? 9.581 -5.800 -9.642 1.00 96.69 102 ALA A O 1
ATOM 843 N N . TRP A 1 103 ? 9.437 -4.599 -11.554 1.00 97.06 103 TRP A N 1
ATOM 844 C CA . TRP A 1 103 ? 10.427 -5.384 -12.288 1.00 97.06 103 TRP A CA 1
ATOM 845 C C . TRP A 1 103 ? 11.803 -5.310 -11.632 1.00 97.06 103 TRP A C 1
ATOM 847 O O . TRP A 1 103 ? 12.180 -4.295 -11.034 1.00 97.06 103 TRP A O 1
ATOM 857 N N . ASP A 1 104 ? 12.546 -6.408 -11.735 1.00 93.12 104 ASP A N 1
ATOM 858 C CA . ASP A 1 104 ? 13.884 -6.489 -11.172 1.00 93.12 104 ASP A CA 1
ATOM 859 C C . ASP A 1 104 ? 14.851 -5.494 -11.831 1.00 93.12 104 ASP A C 1
ATOM 861 O O . ASP A 1 104 ? 14.737 -5.166 -13.011 1.00 93.12 104 ASP A O 1
ATOM 865 N N . SER A 1 105 ? 15.813 -5.008 -11.044 1.00 87.69 105 SER A N 1
ATOM 866 C CA . SER A 1 105 ? 16.943 -4.208 -11.532 1.00 87.69 105 SER A CA 1
ATOM 867 C C . SER A 1 105 ? 16.573 -2.954 -12.349 1.00 87.69 105 SER A C 1
ATOM 869 O O . SER A 1 105 ? 17.356 -2.492 -13.173 1.00 87.69 105 SER A O 1
ATOM 871 N N . GLY A 1 106 ? 15.390 -2.370 -12.115 1.00 87.81 106 GLY A N 1
ATOM 872 C CA . GLY A 1 106 ? 14.933 -1.179 -12.842 1.00 87.81 106 GLY A CA 1
ATOM 873 C C . GLY A 1 106 ? 14.571 -1.446 -14.307 1.00 87.81 106 GLY A C 1
ATOM 874 O O . GLY A 1 106 ? 14.484 -0.501 -15.089 1.00 87.81 106 GLY A O 1
ATOM 875 N N . ALA A 1 107 ? 14.370 -2.713 -14.674 1.00 92.94 107 ALA A N 1
ATOM 876 C CA . ALA A 1 107 ? 13.927 -3.121 -15.998 1.00 92.94 107 ALA A CA 1
ATOM 877 C C . ALA A 1 107 ? 12.450 -2.769 -16.256 1.00 92.94 107 ALA A C 1
ATOM 879 O O . ALA A 1 107 ? 11.724 -2.333 -15.362 1.00 92.94 107 ALA A O 1
ATOM 880 N N . THR A 1 108 ? 12.004 -2.980 -17.490 1.00 95.25 108 THR A N 1
ATOM 881 C CA . THR A 1 108 ? 10.594 -2.912 -17.906 1.00 95.25 108 THR A CA 1
ATOM 882 C C . THR A 1 108 ? 10.132 -4.289 -18.374 1.00 95.25 108 THR A C 1
ATOM 884 O O . THR A 1 108 ? 10.942 -5.211 -18.485 1.00 95.25 108 THR A O 1
ATOM 887 N N . SER A 1 109 ? 8.856 -4.434 -18.730 1.00 94.19 109 SER A N 1
ATOM 888 C CA . SER A 1 109 ? 8.319 -5.673 -19.303 1.00 94.19 109 SER A CA 1
ATOM 889 C C . SER A 1 109 ? 9.058 -6.145 -20.566 1.00 94.19 109 SER A C 1
ATOM 891 O O . SER A 1 109 ? 8.980 -7.320 -20.913 1.00 94.19 109 SER A O 1
ATOM 893 N N . TRP A 1 110 ? 9.806 -5.258 -21.235 1.00 93.69 110 TRP A N 1
ATOM 894 C CA . TRP A 1 110 ? 10.579 -5.569 -22.443 1.00 93.69 110 TRP A CA 1
ATOM 895 C C . TRP A 1 110 ? 12.020 -5.991 -22.158 1.00 93.69 110 TRP A C 1
ATOM 897 O O . TRP A 1 110 ? 12.612 -6.713 -22.956 1.00 93.69 110 TRP A O 1
ATOM 907 N N . SER A 1 111 ? 12.610 -5.508 -21.063 1.00 93.44 111 SER A N 1
ATOM 908 C CA . SER A 1 111 ? 14.032 -5.710 -20.752 1.00 93.44 111 SER A CA 1
ATOM 909 C C . SER A 1 111 ? 14.275 -6.620 -19.552 1.00 93.44 111 SER A C 1
ATOM 911 O O . SER A 1 111 ? 15.417 -7.002 -19.295 1.00 93.44 111 SER A O 1
ATOM 913 N N . VAL A 1 112 ? 13.224 -6.971 -18.808 1.00 94.56 112 VAL A N 1
ATOM 914 C CA . VAL A 1 112 ? 13.342 -7.814 -17.622 1.00 94.56 112 VAL A CA 1
ATOM 915 C C . VAL A 1 112 ? 13.784 -9.227 -17.993 1.00 94.56 112 VAL A C 1
ATOM 917 O O . VAL A 1 112 ? 13.192 -9.907 -18.831 1.00 94.56 112 VAL A O 1
ATOM 920 N N . VAL A 1 113 ? 14.823 -9.703 -17.314 1.00 90.06 113 VAL A N 1
ATOM 921 C CA . VAL A 1 113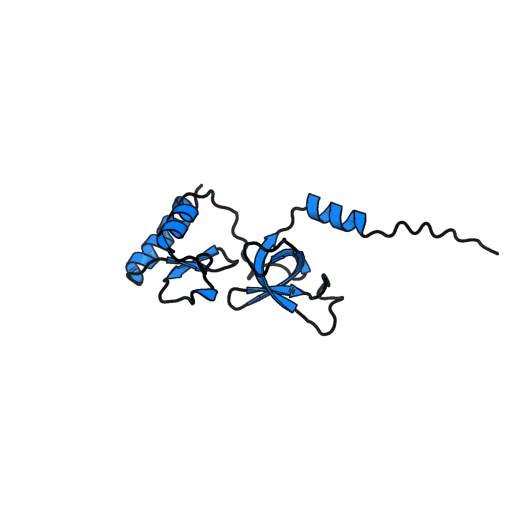 ? 15.315 -11.069 -17.485 1.00 90.06 113 VAL A CA 1
ATOM 922 C C . VAL A 1 113 ? 14.359 -12.031 -16.777 1.00 90.06 113 VAL A C 1
ATOM 924 O O . VAL A 1 113 ? 14.052 -11.861 -15.596 1.00 90.06 113 VAL A O 1
ATOM 927 N N . ASN A 1 114 ? 13.881 -13.047 -17.500 1.00 90.38 114 ASN A N 1
ATOM 928 C CA . ASN A 1 114 ? 13.002 -14.109 -16.990 1.00 90.38 114 ASN A CA 1
ATOM 929 C C . ASN A 1 114 ? 11.684 -13.627 -16.343 1.00 90.38 114 ASN A C 1
ATOM 931 O O . ASN A 1 114 ? 11.088 -14.364 -15.560 1.00 90.38 114 ASN A O 1
ATOM 935 N N . GLY A 1 115 ? 11.228 -12.400 -16.620 1.00 88.69 115 GLY A N 1
ATOM 936 C CA . GLY A 1 115 ? 10.000 -11.864 -16.016 1.00 88.69 115 GLY A CA 1
ATOM 937 C C . GLY A 1 115 ? 10.079 -11.668 -14.495 1.00 88.69 115 GLY A C 1
ATOM 938 O O . GLY A 1 115 ? 9.047 -11.679 -13.823 1.00 88.69 115 GLY A O 1
ATOM 939 N N . LEU A 1 116 ? 11.285 -11.522 -13.933 1.00 93.12 116 LEU A N 1
ATOM 940 C CA . LEU A 1 116 ? 11.478 -11.376 -12.490 1.00 93.12 116 LEU A CA 1
ATOM 941 C C . LEU A 1 116 ? 10.889 -10.061 -11.964 1.00 93.12 116 LEU A C 1
ATOM 943 O O . LEU A 1 116 ? 11.238 -8.969 -12.410 1.00 93.12 116 LEU A O 1
ATOM 947 N N . ALA A 1 117 ? 10.028 -10.171 -10.952 1.00 95.12 117 ALA A N 1
ATOM 948 C CA . ALA A 1 117 ? 9.436 -9.033 -10.262 1.00 95.12 117 ALA A CA 1
ATOM 949 C C . ALA A 1 117 ? 9.441 -9.247 -8.746 1.00 95.12 117 ALA A C 1
ATOM 951 O O . ALA A 1 117 ? 9.159 -10.340 -8.249 1.00 95.12 117 ALA A O 1
ATOM 952 N N . TRP A 1 118 ? 9.700 -8.176 -8.000 1.00 94.88 118 TRP A N 1
ATOM 953 C CA . TRP A 1 118 ? 9.757 -8.204 -6.542 1.00 94.88 118 TRP A CA 1
ATOM 954 C C . TRP A 1 118 ? 8.578 -7.468 -5.927 1.00 94.88 118 TRP A C 1
ATOM 956 O O . TRP A 1 118 ? 8.223 -6.375 -6.357 1.00 94.88 118 TR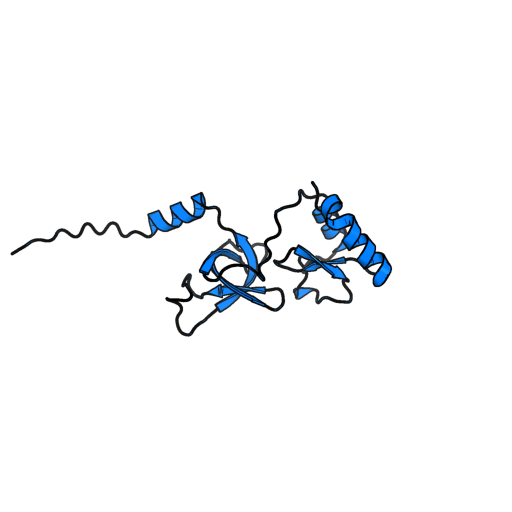P A O 1
ATOM 966 N N . GLY A 1 119 ? 7.996 -8.062 -4.885 1.00 93.00 119 GLY A N 1
ATOM 967 C CA . GLY A 1 119 ? 6.917 -7.451 -4.117 1.00 93.00 119 GLY A CA 1
ATOM 968 C C . GLY A 1 119 ? 7.433 -6.404 -3.128 1.00 93.00 119 GLY A C 1
ATOM 969 O O . GLY A 1 119 ? 8.331 -6.671 -2.323 1.00 93.00 119 GLY A O 1
ATOM 970 N N . TYR A 1 120 ? 6.809 -5.232 -3.146 1.00 91.81 120 TYR A N 1
ATOM 971 C CA . TYR A 1 120 ? 7.064 -4.104 -2.258 1.00 91.81 120 TYR A CA 1
ATOM 972 C C . TYR A 1 120 ? 5.804 -3.738 -1.474 1.00 91.81 120 TYR A C 1
ATOM 974 O O . TYR A 1 120 ? 4.677 -3.874 -1.955 1.00 91.81 120 TYR A O 1
ATOM 982 N N . LYS A 1 121 ? 6.011 -3.263 -0.241 1.00 85.81 121 LYS A N 1
ATOM 983 C CA . LYS A 1 121 ? 4.925 -2.871 0.668 1.00 85.81 121 LYS A CA 1
ATOM 984 C C . LYS A 1 121 ? 4.464 -1.437 0.429 1.00 85.81 121 LYS A C 1
ATOM 986 O O . LYS A 1 121 ? 3.288 -1.131 0.597 1.00 85.81 121 LYS A O 1
ATOM 991 N N . TYR A 1 122 ? 5.391 -0.560 0.052 1.00 85.75 122 TYR A N 1
ATOM 992 C CA . TYR A 1 122 ? 5.119 0.854 -0.165 1.00 85.75 122 TYR A CA 1
ATOM 993 C C . TYR A 1 122 ? 5.487 1.234 -1.591 1.00 85.75 122 TYR A C 1
ATOM 995 O O . TYR A 1 122 ? 6.576 0.897 -2.060 1.00 85.75 122 TYR A O 1
ATOM 1003 N N . ALA A 1 123 ? 4.590 1.972 -2.239 1.00 89.12 123 ALA A N 1
ATOM 1004 C CA . ALA A 1 123 ? 4.799 2.535 -3.559 1.00 89.12 123 ALA A CA 1
ATOM 1005 C C . ALA A 1 123 ? 4.163 3.926 -3.656 1.00 89.12 123 ALA A C 1
ATOM 1007 O O . ALA A 1 123 ? 3.156 4.197 -2.997 1.00 89.12 123 ALA A O 1
ATOM 1008 N N . LYS A 1 124 ? 4.736 4.792 -4.488 1.00 88.62 124 LYS A N 1
ATOM 1009 C CA . LYS A 1 124 ? 4.124 6.051 -4.927 1.00 88.62 124 LYS A CA 1
ATOM 1010 C C . LYS A 1 124 ? 4.503 6.331 -6.377 1.00 88.62 124 LYS A C 1
ATOM 1012 O O . LYS A 1 124 ? 5.508 5.811 -6.863 1.00 88.62 124 LYS A O 1
ATOM 1017 N N . LEU A 1 125 ? 3.713 7.159 -7.055 1.00 88.31 125 LEU A N 1
ATOM 1018 C CA . LEU A 1 125 ? 4.109 7.674 -8.362 1.00 88.31 125 LEU A CA 1
ATOM 1019 C C . LEU A 1 125 ? 5.333 8.569 -8.202 1.00 88.31 125 LEU A C 1
ATOM 1021 O O . LEU A 1 125 ? 5.447 9.317 -7.226 1.00 88.31 125 LEU A O 1
ATOM 1025 N N . ILE A 1 126 ? 6.246 8.460 -9.159 1.00 87.06 126 ILE A N 1
ATOM 1026 C CA . ILE A 1 126 ? 7.315 9.437 -9.310 1.00 87.06 126 ILE A CA 1
ATOM 1027 C C . ILE A 1 126 ? 6.725 10.710 -9.923 1.00 87.06 126 ILE A C 1
ATOM 1029 O O . ILE A 1 126 ? 5.851 10.642 -10.792 1.00 87.06 126 ILE A O 1
ATOM 1033 N N . ASP A 1 127 ? 7.174 11.873 -9.458 1.00 83.19 127 ASP A N 1
ATOM 1034 C CA . ASP A 1 127 ? 6.781 13.130 -10.085 1.00 83.19 127 ASP A CA 1
ATOM 1035 C C . ASP A 1 127 ? 7.375 13.225 -11.500 1.00 83.19 127 ASP A C 1
ATOM 1037 O O . ASP A 1 127 ? 8.475 12.731 -11.760 1.00 83.19 127 ASP A O 1
ATOM 1041 N N . ARG A 1 128 ? 6.663 13.866 -12.432 1.00 77.38 128 ARG A N 1
ATOM 1042 C CA . ARG A 1 128 ? 7.111 13.969 -13.828 1.00 77.38 128 ARG A CA 1
ATOM 1043 C C . ARG A 1 128 ? 8.461 14.676 -13.946 1.00 77.38 128 ARG A C 1
ATOM 1045 O O . ARG A 1 128 ? 9.295 14.240 -14.736 1.00 77.38 128 ARG A O 1
ATOM 1052 N N . ALA A 1 129 ? 8.683 15.744 -13.181 1.00 78.06 129 ALA A N 1
ATOM 1053 C CA . ALA A 1 129 ? 9.948 16.471 -13.198 1.00 78.06 129 ALA A CA 1
ATOM 1054 C C . ALA A 1 129 ? 11.07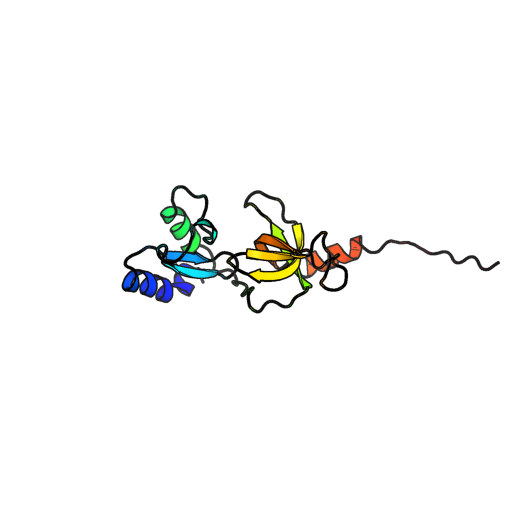7 15.616 -12.609 1.00 78.06 129 ALA A C 1
ATOM 1056 O O . ALA A 1 129 ? 12.166 15.549 -13.181 1.00 78.06 129 ALA A O 1
ATOM 1057 N N . GLU A 1 130 ? 10.799 14.898 -11.515 1.00 78.62 130 GLU A N 1
ATOM 1058 C CA . GLU A 1 130 ? 11.748 13.950 -10.926 1.00 78.62 130 GLU A CA 1
ATOM 1059 C C . GLU A 1 130 ? 12.123 12.855 -11.935 1.00 78.62 130 GLU A C 1
ATOM 1061 O O . GLU A 1 130 ? 13.308 12.592 -12.130 1.00 78.62 130 GLU A O 1
ATOM 1066 N N . TYR A 1 131 ? 11.140 12.284 -12.640 1.00 79.88 131 TYR A N 1
ATOM 1067 C CA . TYR A 1 131 ? 11.355 11.263 -13.667 1.00 79.88 131 TYR A CA 1
ATOM 1068 C C . TYR A 1 131 ? 12.205 11.766 -14.838 1.00 79.88 131 TYR A C 1
ATOM 1070 O O . TYR A 1 131 ? 13.178 11.109 -15.206 1.00 79.88 131 TYR A O 1
ATOM 1078 N N . ILE A 1 132 ? 11.899 12.944 -15.391 1.00 78.06 132 ILE A N 1
ATOM 1079 C CA . ILE A 1 132 ? 12.677 13.533 -16.495 1.00 78.06 132 ILE A CA 1
ATOM 1080 C C . ILE A 1 132 ? 14.140 13.726 -16.086 1.00 78.06 132 ILE A C 1
ATOM 1082 O O . ILE A 1 132 ? 15.037 13.359 -16.845 1.00 78.06 132 ILE A O 1
ATOM 1086 N N . ASN A 1 133 ? 14.396 14.210 -14.867 1.00 75.69 133 ASN A N 1
ATOM 1087 C CA . ASN A 1 133 ? 15.760 14.330 -14.356 1.00 75.69 133 ASN A CA 1
ATOM 1088 C C . ASN A 1 133 ? 16.480 12.974 -14.340 1.00 75.69 133 ASN A C 1
ATOM 1090 O O . ASN A 1 133 ? 17.648 12.901 -14.704 1.00 75.69 133 ASN A O 1
ATOM 1094 N N . THR A 1 134 ? 15.795 11.878 -13.997 1.00 68.88 134 THR A N 1
ATOM 1095 C CA . THR A 1 134 ? 16.412 10.538 -14.029 1.00 68.88 134 THR A CA 1
ATOM 1096 C C . THR A 1 134 ? 16.828 10.091 -15.429 1.00 68.88 134 THR A C 1
ATOM 1098 O O . THR A 1 134 ? 17.877 9.464 -15.581 1.00 68.88 134 THR A O 1
ATOM 1101 N N . LEU A 1 135 ? 16.044 10.445 -16.450 1.00 71.00 135 LEU A N 1
ATOM 1102 C CA . LEU A 1 135 ? 16.353 10.117 -17.839 1.00 71.00 135 LEU A CA 1
ATOM 1103 C C . LEU A 1 135 ? 17.556 10.918 -18.343 1.00 71.00 135 LEU A C 1
ATOM 1105 O O . LEU A 1 135 ? 18.418 10.359 -19.014 1.00 71.00 135 LEU A O 1
ATOM 1109 N N . LEU A 1 136 ? 17.654 12.197 -17.969 1.00 60.09 136 LEU A N 1
ATOM 1110 C CA . LEU A 1 136 ? 18.744 13.082 -18.393 1.00 60.09 136 LEU A CA 1
ATOM 1111 C C . LEU A 1 136 ? 20.121 12.617 -17.896 1.00 60.09 136 LEU A C 1
ATOM 1113 O O . LEU A 1 136 ? 21.088 12.700 -18.645 1.00 60.09 136 LEU A O 1
ATOM 1117 N N . PHE A 1 137 ? 20.216 12.056 -16.686 1.00 55.09 137 PHE A N 1
ATOM 1118 C CA . PHE A 1 137 ? 21.471 11.480 -16.171 1.00 55.09 137 PHE A CA 1
ATOM 1119 C C . PHE A 1 137 ? 21.801 10.089 -16.735 1.00 55.09 137 PHE A C 1
ATOM 1121 O O . PHE A 1 137 ? 22.893 9.580 -16.497 1.00 55.09 137 PHE A O 1
ATOM 1128 N N . SER A 1 138 ? 20.870 9.469 -17.467 1.00 53.62 138 SER A N 1
ATOM 1129 C CA . SER A 1 138 ? 21.044 8.136 -18.057 1.00 53.62 138 SER A CA 1
ATOM 1130 C C . SER A 1 138 ? 21.508 8.180 -19.515 1.00 53.62 138 SER A C 1
ATOM 1132 O O . SER A 1 138 ? 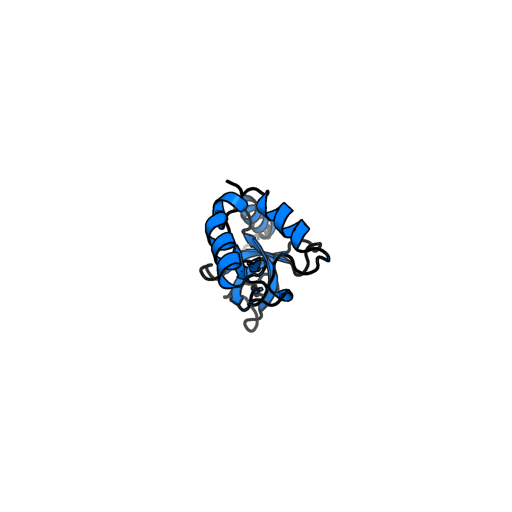21.828 7.134 -20.075 1.00 53.62 138 SER A O 1
ATOM 1134 N N . ILE A 1 139 ? 21.551 9.361 -20.146 1.00 50.75 139 ILE A N 1
ATOM 1135 C CA . ILE A 1 139 ? 22.110 9.524 -21.491 1.00 50.75 139 ILE A CA 1
ATOM 1136 C C . ILE A 1 139 ? 23.636 9.524 -21.349 1.00 50.75 139 ILE A C 1
ATOM 1138 O O . ILE A 1 139 ? 24.188 10.470 -20.781 1.00 50.75 139 ILE A O 1
ATOM 1142 N N . PRO A 1 140 ? 24.357 8.515 -21.870 1.00 50.28 140 PRO A N 1
ATOM 1143 C CA . PRO A 1 140 ? 25.800 8.610 -21.959 1.00 50.28 140 PRO A CA 1
ATOM 1144 C C . PRO A 1 140 ? 26.096 9.764 -22.913 1.00 50.28 140 PRO A C 1
ATOM 1146 O O . PRO A 1 140 ? 25.683 9.729 -24.074 1.00 50.28 140 PRO A O 1
ATOM 1149 N N . THR A 1 141 ? 26.834 10.775 -22.465 1.00 50.22 141 THR A N 1
ATOM 1150 C CA . THR A 1 141 ? 27.443 11.766 -23.358 1.00 50.22 141 THR A CA 1
ATOM 1151 C C . THR A 1 141 ? 28.583 11.102 -24.133 1.00 50.22 141 THR A C 1
ATOM 1153 O O . THR A 1 141 ? 29.742 11.481 -24.013 1.00 50.22 141 THR A O 1
ATOM 1156 N N . HIS A 1 142 ? 28.287 10.057 -24.904 1.00 49.75 142 HIS A N 1
ATOM 1157 C CA . HIS A 1 142 ? 29.211 9.556 -25.904 1.00 49.75 142 HIS A CA 1
ATOM 1158 C C . HIS A 1 142 ? 29.052 10.430 -27.142 1.00 49.75 142 HIS A C 1
ATOM 1160 O O . HIS A 1 142 ? 28.301 10.119 -28.066 1.00 49.75 142 HIS A O 1
ATOM 1166 N N . THR A 1 143 ? 29.799 11.531 -27.170 1.00 49.03 143 THR A N 1
ATOM 1167 C CA . THR A 1 143 ? 30.253 12.135 -28.420 1.00 49.03 143 THR A CA 1
ATOM 1168 C C . THR A 1 143 ? 31.047 11.071 -29.179 1.00 49.03 143 THR A C 1
ATOM 1170 O O . THR A 1 143 ? 32.247 10.899 -28.987 1.00 49.03 143 THR A O 1
ATOM 1173 N N . ARG A 1 144 ? 30.364 10.291 -30.025 1.00 48.31 144 ARG A N 1
ATOM 1174 C CA . ARG A 1 144 ? 31.027 9.469 -31.038 1.00 48.31 144 ARG A CA 1
ATOM 1175 C C . ARG A 1 144 ? 31.612 10.420 -32.077 1.00 48.31 144 ARG A C 1
ATOM 1177 O O . ARG A 1 144 ? 30.901 10.883 -32.965 1.00 48.31 144 ARG A O 1
ATOM 1184 N N . THR A 1 145 ? 32.900 10.722 -31.967 1.00 46.16 145 THR A N 1
ATOM 1185 C CA . THR A 1 145 ? 33.669 11.245 -33.094 1.00 46.16 145 THR A CA 1
ATOM 1186 C C . THR A 1 145 ? 33.838 10.108 -34.099 1.00 46.16 145 THR A C 1
ATOM 1188 O O . THR A 1 145 ? 34.609 9.176 -33.892 1.00 46.16 145 THR A O 1
ATOM 1191 N N . TYR A 1 146 ? 33.066 10.148 -35.184 1.00 48.16 146 TYR A N 1
ATOM 1192 C CA . TYR A 1 146 ? 33.344 9.313 -36.347 1.00 48.16 146 TYR A CA 1
ATOM 1193 C C . TYR A 1 146 ? 34.541 9.925 -37.079 1.00 48.16 146 TYR A C 1
ATOM 1195 O O . TYR A 1 146 ? 34.410 10.966 -37.718 1.00 48.16 146 TYR A O 1
ATOM 1203 N N . SER A 1 147 ? 35.714 9.302 -36.973 1.00 49.78 147 SER A N 1
ATOM 1204 C CA . SER A 1 147 ? 36.805 9.535 -37.916 1.00 49.78 147 SER A CA 1
ATOM 1205 C C . SER A 1 147 ? 36.603 8.612 -39.116 1.00 49.78 147 SER A C 1
ATOM 1207 O O . SER A 1 147 ? 36.746 7.395 -39.016 1.00 49.78 147 SER A O 1
ATOM 1209 N N . TYR A 1 148 ? 36.231 9.193 -40.254 1.00 46.00 148 TYR A N 1
ATOM 1210 C CA . TYR A 1 148 ? 36.349 8.508 -41.537 1.00 46.00 148 TYR A CA 1
ATOM 1211 C C . TYR A 1 148 ? 37.842 8.426 -41.886 1.00 46.00 148 TYR A C 1
ATOM 1213 O O . TYR A 1 148 ? 38.534 9.446 -41.860 1.00 46.00 148 TYR A O 1
ATOM 1221 N N . LYS A 1 149 ? 38.332 7.209 -42.136 1.00 57.59 149 LYS A N 1
ATOM 1222 C CA . LYS A 1 149 ? 39.608 6.963 -42.817 1.00 57.59 149 LYS A CA 1
ATOM 1223 C C . LYS A 1 149 ? 39.356 6.799 -44.306 1.00 57.59 149 LYS A C 1
ATOM 1225 O O . LYS A 1 149 ? 38.298 6.218 -44.637 1.00 57.59 149 LYS A O 1
#

Secondary structure (DSSP, 8-state):
-BHHHHHHHHHHHHHHHHSS-EEEBTTT--EEEGGGS-GGGBTTTT-S-HHHHHHHHHTSB------GGGPPTT-EEEEESSSSSPPEEEEEEEEETTEEEEEGGG--TTT-GGG-EEEESEEEEPPHHHHHHHHHTTS----------

Foldseek 3Di:
DFLCVVCVVVQVVLCVPPVAGWFAFFQQRDIHGPVVDDLLRGPLRPDPDSPVVVVVRRGDDDDPRDHQQPDDFQQWKWFDADPPDDTDIFTFHGDDDSWTWTAPPRDGPVGGDPRDIDTGRHMDHDDPVNVVVVVVVVDPPPPPPDDDD

Sequence (149 aa):
MTNREKFKEKIIDVALKSGDSFGLVNGIGKIKSCKEMDCSECSFDGFRDCSKQRKKWLDKECEKYINWQDMTIDSPILVKKKRDDEWKKAYFAKYEHGKIYAWDSGATSWSVVNGLAWGYKYAKLIDRAEYINTLLFSIPTHTRTYSYK

pLDDT: mean 84.72, std 12.79, range [46.0, 97.06]

Radius of gyration: 19.84 Å; chains: 1; bounding box: 62×31×62 Å